Protein AF-A0AA41Q5T0-F1 (afdb_monomer)

Solvent-accessible surface area (backbone atoms only — not comparable to full-atom values): 6498 Å² total; per-residue (Å²): 135,87,76,82,82,72,78,66,73,40,66,79,94,47,51,83,25,57,32,67,41,56,45,100,86,66,47,69,33,36,33,32,41,95,87,40,40,21,44,38,52,92,98,51,80,69,39,81,43,54,72,64,56,51,30,73,76,35,62,93,45,36,67,62,53,55,50,51,53,56,44,49,33,68,77,35,77,86,43,72,63,34,57,54,48,51,49,52,52,52,52,46,53,56,49,55,52,51,53,51,52,55,52,52,54,58,65,71,77,109

Radius of gyration: 15.66 Å; Cα contacts (8 Å, |Δi|>4): 112; chains: 1; bounding box: 52×41×34 Å

Sequence (110 aa):
MYTPFIPRPPEGPLRSFDVVLPDALGHPALGFRDGTWFRIGPGHPPLPVGARTAILGHPDAAGPIVQIMCWWMRQHPGHGHAVDLATELALLVGEMTRDLGARRLALQAH

Secondary structure (DSSP, 8-state):
-PPPP-PPPP-GGGTTSSEEEE-TTS-EEEEEETTEEEEEETTEEEEEE-HHHHHHH-GGGHHHHHHHHHHHHHH-TT-HHHHHHHHHHHHHHHHHHHHHHHHHHHHH--

Structure (mmCIF, N/CA/C/O backbone):
data_AF-A0AA41Q5T0-F1
#
_entry.id   AF-A0AA41Q5T0-F1
#
loop_
_atom_site.group_PDB
_atom_site.id
_atom_site.type_symbol
_atom_site.label_atom_id
_atom_site.label_alt_id
_atom_site.label_comp_id
_atom_site.label_asym_id
_atom_site.label_entity_id
_atom_site.label_seq_id
_atom_site.pdbx_PDB_ins_code
_atom_site.Cartn_x
_atom_site.Cartn_y
_atom_site.Cartn_z
_atom_site.occupancy
_atom_site.B_iso_or_equiv
_atom_site.auth_seq_id
_atom_site.auth_comp_id
_atom_site.auth_asym_id
_atom_site.auth_atom_id
_atom_site.pdbx_PDB_model_num
ATOM 1 N N . MET A 1 1 ? -3.474 23.509 -6.761 1.00 48.97 1 MET A N 1
ATOM 2 C CA . MET A 1 1 ? -4.817 23.132 -6.272 1.00 48.97 1 MET A CA 1
ATOM 3 C C . MET A 1 1 ? -4.852 21.611 -6.204 1.00 48.97 1 MET A C 1
ATOM 5 O O . MET A 1 1 ? -4.647 20.985 -7.231 1.00 48.97 1 MET A O 1
ATOM 9 N N . TYR A 1 2 ? -4.947 21.019 -5.011 1.00 54.44 2 TYR A N 1
ATOM 10 C CA . TYR A 1 2 ? -5.034 19.561 -4.851 1.00 54.44 2 TYR A CA 1
ATOM 11 C C . TYR A 1 2 ? -6.486 19.135 -5.078 1.00 54.44 2 TYR A C 1
ATOM 13 O O . TYR A 1 2 ? -7.369 19.588 -4.350 1.00 54.44 2 TYR A O 1
ATOM 21 N N . THR A 1 3 ? -6.733 18.288 -6.075 1.00 57.47 3 THR A N 1
ATOM 22 C CA . THR A 1 3 ? -8.042 17.650 -6.246 1.00 57.47 3 THR A CA 1
ATOM 23 C C . THR A 1 3 ? -8.081 16.419 -5.346 1.00 57.47 3 THR A C 1
ATOM 25 O O . THR A 1 3 ? -7.217 15.550 -5.487 1.00 57.47 3 THR A O 1
ATOM 28 N N . PRO A 1 4 ? -9.029 16.322 -4.398 1.00 67.75 4 PRO A N 1
ATOM 29 C CA . PRO A 1 4 ? -9.144 15.138 -3.565 1.00 67.75 4 PRO A CA 1
ATOM 30 C C . PRO A 1 4 ? -9.424 13.913 -4.435 1.00 67.75 4 PRO A C 1
ATOM 32 O O . PRO A 1 4 ? -10.375 13.897 -5.211 1.00 67.75 4 PRO A O 1
ATOM 35 N N . PHE A 1 5 ? -8.586 12.887 -4.291 1.00 78.31 5 PHE A N 1
ATOM 36 C CA . PHE A 1 5 ? -8.879 11.563 -4.819 1.00 78.31 5 PHE A CA 1
ATOM 37 C C . PHE A 1 5 ? -10.150 11.036 -4.142 1.00 78.31 5 PHE A C 1
ATOM 39 O O . PHE A 1 5 ? -10.215 10.960 -2.913 1.00 78.31 5 PHE A O 1
ATOM 46 N N . ILE A 1 6 ? -11.158 10.710 -4.948 1.00 80.75 6 ILE A N 1
ATOM 47 C CA . ILE A 1 6 ? -12.397 10.064 -4.518 1.00 80.75 6 ILE A CA 1
ATOM 48 C C . ILE A 1 6 ? -12.544 8.826 -5.404 1.00 80.75 6 ILE A C 1
ATOM 50 O O . ILE A 1 6 ? -12.769 8.979 -6.608 1.00 80.75 6 ILE A O 1
ATOM 54 N N . PRO A 1 7 ? -12.367 7.613 -4.861 1.00 81.94 7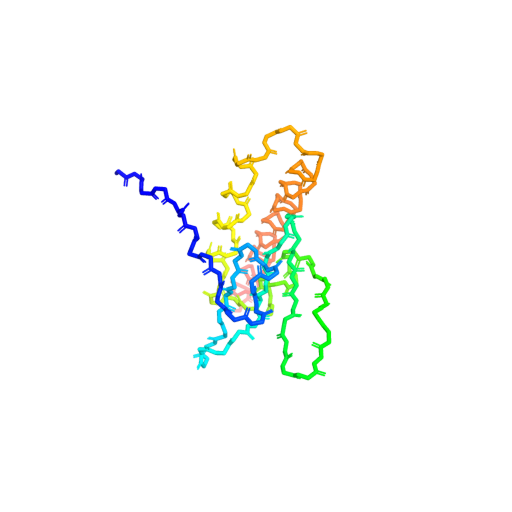 PRO A N 1
ATOM 55 C CA . PRO A 1 7 ? -12.508 6.410 -5.658 1.00 81.94 7 PRO A CA 1
ATOM 56 C C . PRO A 1 7 ? -13.960 6.238 -6.106 1.00 81.94 7 PRO A C 1
ATOM 58 O O . PRO A 1 7 ? -14.901 6.488 -5.350 1.00 81.94 7 PRO A O 1
ATOM 61 N N . ARG A 1 8 ? -14.144 5.793 -7.350 1.00 82.62 8 ARG A N 1
ATOM 62 C CA . ARG A 1 8 ? -15.457 5.368 -7.834 1.00 82.62 8 ARG A CA 1
ATOM 63 C C . ARG A 1 8 ? -15.763 3.982 -7.252 1.00 82.62 8 ARG A C 1
ATOM 65 O O . ARG A 1 8 ? -14.910 3.102 -7.376 1.00 82.62 8 ARG A O 1
ATOM 72 N N . PRO A 1 9 ? -16.959 3.761 -6.680 1.00 82.88 9 PRO A N 1
ATOM 73 C CA . PRO A 1 9 ? -17.325 2.452 -6.165 1.00 82.88 9 PRO A CA 1
ATOM 74 C C . PRO A 1 9 ? -17.377 1.416 -7.303 1.00 82.88 9 PRO A C 1
ATOM 76 O O . PRO A 1 9 ? -17.895 1.725 -8.385 1.00 82.88 9 PRO A O 1
ATOM 79 N N . PRO A 1 10 ? -16.858 0.198 -7.085 1.00 85.81 10 PRO A N 1
ATOM 80 C CA . PRO A 1 10 ? -16.891 -0.869 -8.076 1.00 85.81 10 PRO A CA 1
ATOM 81 C C . PRO A 1 10 ? -18.312 -1.403 -8.303 1.00 85.81 10 PRO A C 1
ATOM 83 O O . PRO A 1 10 ? -19.175 -1.368 -7.425 1.00 85.81 10 PRO A O 1
ATOM 86 N N . GLU A 1 11 ? -18.558 -1.925 -9.504 1.00 84.44 11 GLU A N 1
ATOM 87 C CA . GLU A 1 11 ? -19.862 -2.446 -9.925 1.00 84.44 11 GLU A CA 1
ATOM 88 C C . GLU A 1 11 ? -19.886 -3.989 -9.951 1.00 84.44 11 GLU A C 1
ATOM 90 O O . GLU A 1 11 ? -18.859 -4.666 -9.868 1.00 84.44 11 GLU A O 1
ATOM 95 N N . GLY A 1 12 ? -21.090 -4.563 -10.044 1.00 84.62 12 GLY A N 1
ATOM 96 C CA . GLY A 1 12 ? -21.290 -6.012 -10.138 1.00 84.62 12 GLY A CA 1
ATOM 97 C C . GLY A 1 12 ? -20.723 -6.812 -8.946 1.00 84.62 12 GLY A C 1
ATOM 98 O O . GLY A 1 12 ? -20.902 -6.398 -7.799 1.00 84.62 12 GLY A O 1
ATOM 99 N N . PRO A 1 13 ? -20.061 -7.963 -9.178 1.00 81.31 13 PRO A N 1
ATOM 100 C CA . PRO A 1 13 ? -19.583 -8.852 -8.111 1.00 81.31 13 PRO A CA 1
ATOM 101 C C . PRO A 1 13 ? -18.445 -8.248 -7.269 1.00 81.31 13 PRO A C 1
ATOM 103 O O . PRO A 1 13 ? -18.120 -8.765 -6.202 1.00 81.31 13 PRO A O 1
ATOM 106 N N . LEU A 1 14 ? -17.854 -7.137 -7.718 1.00 86.31 14 LEU A N 1
ATOM 107 C CA . LEU A 1 14 ? -16.752 -6.457 -7.041 1.00 86.31 14 LEU A CA 1
ATOM 108 C C . LEU A 1 14 ? -17.213 -5.378 -6.055 1.00 86.31 14 LEU A C 1
ATOM 110 O O . LEU A 1 14 ? -16.376 -4.802 -5.371 1.00 86.31 14 LEU A O 1
ATOM 114 N N . ARG A 1 15 ? -18.529 -5.154 -5.914 1.00 89.12 15 ARG A N 1
ATOM 115 C CA . ARG A 1 15 ? -19.139 -4.216 -4.944 1.00 89.12 15 ARG A CA 1
ATOM 116 C C . ARG A 1 15 ? -18.753 -4.466 -3.486 1.00 89.12 15 ARG A C 1
ATOM 118 O O . ARG A 1 15 ? -19.021 -3.629 -2.637 1.00 89.12 15 ARG A O 1
ATOM 125 N N . SER A 1 16 ? -18.178 -5.629 -3.190 1.00 90.06 16 SER A N 1
ATOM 126 C CA . SER A 1 16 ? -17.649 -5.916 -1.863 1.00 90.06 16 SER A CA 1
ATOM 127 C C . SER A 1 16 ? -16.368 -5.141 -1.548 1.00 90.06 16 SER A C 1
ATOM 129 O O . SER A 1 16 ? -15.994 -5.137 -0.385 1.00 90.06 16 SER A O 1
ATOM 131 N N . PHE A 1 17 ? -15.716 -4.508 -2.531 1.00 94.44 17 PHE A N 1
ATOM 132 C CA . PHE A 1 17 ? -14.532 -3.664 -2.358 1.00 94.44 17 PHE A CA 1
ATOM 133 C C . PHE A 1 17 ? -14.882 -2.173 -2.371 1.00 94.44 17 PHE A C 1
ATOM 135 O O . PHE A 1 17 ? -15.811 -1.753 -3.057 1.00 94.44 17 PHE A O 1
ATOM 142 N N . ASP A 1 18 ? -14.081 -1.371 -1.672 1.00 93.06 18 ASP A N 1
ATOM 143 C CA . ASP A 1 18 ? -14.154 0.092 -1.714 1.00 93.06 18 ASP A CA 1
ATOM 144 C C . ASP A 1 18 ? -13.592 0.619 -3.042 1.00 93.06 18 ASP A C 1
ATOM 146 O O . ASP A 1 18 ? -14.127 1.555 -3.638 1.00 93.06 18 ASP A O 1
ATOM 150 N N . VAL A 1 19 ? -12.504 -0.002 -3.517 1.00 95.00 19 VAL A N 1
ATOM 151 C CA . VAL A 1 19 ? -11.812 0.364 -4.761 1.00 95.00 19 VAL A CA 1
ATOM 152 C C . VAL A 1 19 ? -11.347 -0.885 -5.497 1.00 95.00 19 VAL A C 1
ATOM 154 O O . VAL A 1 19 ? -10.944 -1.865 -4.874 1.00 95.00 19 VAL A O 1
ATOM 157 N N . VAL A 1 20 ? -11.348 -0.833 -6.828 1.00 94.94 20 VAL A N 1
ATOM 158 C CA . VAL A 1 20 ? -10.720 -1.843 -7.684 1.00 94.94 20 VAL A CA 1
ATOM 159 C C . VAL A 1 20 ? -9.771 -1.153 -8.650 1.00 94.94 20 VAL A C 1
ATOM 161 O O . VAL A 1 20 ? -10.160 -0.200 -9.325 1.00 94.94 20 VAL A O 1
ATOM 164 N N . LEU A 1 21 ? -8.537 -1.645 -8.723 1.00 93.75 21 LEU A N 1
ATOM 165 C CA . LEU A 1 21 ? -7.556 -1.234 -9.718 1.00 93.75 21 LEU A CA 1
ATOM 166 C C . LEU A 1 21 ? -7.414 -2.324 -10.789 1.00 93.75 21 LEU A C 1
ATOM 168 O O . LEU A 1 21 ? -7.300 -3.511 -10.446 1.00 93.75 21 LEU A O 1
ATOM 172 N N . PRO A 1 22 ? -7.429 -1.940 -12.075 1.00 91.69 22 PRO A N 1
ATOM 173 C CA . PRO A 1 22 ? -7.177 -2.872 -13.157 1.00 91.69 22 PRO A CA 1
ATOM 174 C C . PRO A 1 22 ? -5.678 -3.174 -13.316 1.00 91.69 22 PRO A C 1
ATOM 176 O O . PRO A 1 22 ? -4.824 -2.400 -12.881 1.00 91.69 22 PRO A O 1
ATOM 179 N N . ASP A 1 23 ? -5.361 -4.287 -13.973 1.00 89.00 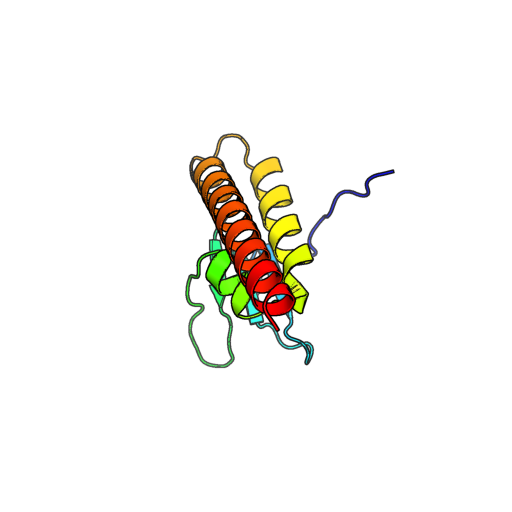23 ASP A N 1
ATOM 180 C CA . ASP A 1 23 ? -4.049 -4.538 -14.563 1.00 89.00 23 ASP A CA 1
ATOM 181 C C . ASP A 1 23 ? -3.835 -3.702 -15.841 1.00 89.00 23 ASP A C 1
ATOM 183 O O . ASP A 1 23 ? -4.695 -2.930 -16.273 1.00 89.00 23 ASP A O 1
ATOM 187 N N . ALA A 1 24 ? -2.674 -3.879 -16.476 1.00 84.69 24 ALA A N 1
ATOM 188 C CA . ALA A 1 24 ? -2.329 -3.212 -17.731 1.00 84.69 24 ALA A CA 1
ATOM 189 C C . ALA A 1 24 ? -3.271 -3.557 -18.906 1.00 84.69 24 ALA A C 1
ATOM 191 O O . ALA A 1 24 ? -3.288 -2.837 -19.902 1.00 84.69 24 ALA A O 1
ATOM 192 N N . LEU A 1 25 ? -4.050 -4.640 -18.806 1.00 86.88 25 LEU A N 1
ATOM 193 C CA . LEU A 1 25 ? -5.028 -5.069 -19.809 1.00 86.88 25 LEU A CA 1
ATOM 194 C C . LEU A 1 25 ? -6.448 -4.565 -19.497 1.00 86.88 25 LEU A C 1
ATOM 196 O O . LEU A 1 25 ? -7.368 -4.815 -20.274 1.00 86.88 25 LEU A O 1
ATOM 200 N N . GLY A 1 26 ? -6.641 -3.849 -18.386 1.00 87.38 26 GLY A N 1
ATOM 201 C CA . GLY A 1 26 ? -7.947 -3.353 -17.958 1.00 87.38 26 GLY A CA 1
ATOM 202 C C . GLY A 1 26 ? -8.749 -4.344 -17.109 1.00 87.38 26 GLY A C 1
ATOM 203 O O . GLY A 1 26 ? -9.880 -4.030 -16.729 1.00 87.38 26 GLY A O 1
ATOM 204 N N . HIS A 1 27 ? -8.206 -5.520 -16.784 1.00 89.75 27 HIS A N 1
ATOM 205 C CA . HIS A 1 27 ? -8.903 -6.508 -15.963 1.00 89.75 27 HIS A CA 1
ATOM 206 C C . HIS A 1 27 ? -8.727 -6.211 -14.470 1.00 89.75 27 HIS A C 1
ATOM 208 O O . HIS A 1 27 ? -7.631 -5.855 -14.050 1.00 89.75 27 HIS A O 1
ATOM 214 N N . PRO A 1 28 ? -9.759 -6.399 -13.629 1.00 91.38 28 PRO A N 1
ATOM 215 C CA . PRO A 1 28 ? -9.635 -6.264 -12.178 1.00 91.38 28 PRO A CA 1
ATOM 216 C C . PRO A 1 28 ? -8.492 -7.115 -11.609 1.00 91.38 28 PRO A C 1
ATOM 218 O O . PRO A 1 28 ? -8.514 -8.337 -11.753 1.00 91.38 28 PRO A O 1
ATOM 221 N N . ALA A 1 29 ? -7.533 -6.481 -10.932 1.00 93.81 29 ALA A N 1
ATOM 222 C CA . ALA A 1 29 ? -6.336 -7.159 -10.424 1.00 93.81 29 ALA A CA 1
ATOM 223 C C . ALA A 1 29 ? -6.094 -6.923 -8.930 1.00 93.81 29 ALA A C 1
ATOM 225 O O . ALA A 1 29 ? -5.683 -7.836 -8.208 1.00 93.81 29 ALA A O 1
ATOM 226 N N . LEU A 1 30 ? -6.404 -5.720 -8.443 1.00 96.12 30 LEU A N 1
ATOM 227 C CA . LEU A 1 30 ? -6.325 -5.380 -7.027 1.00 96.12 30 LEU A CA 1
ATOM 228 C C . LEU A 1 30 ? -7.662 -4.840 -6.535 1.00 96.12 30 LEU A C 1
ATOM 230 O O . LEU A 1 30 ? -8.253 -3.962 -7.156 1.00 96.12 30 LEU A O 1
ATOM 234 N N . GLY A 1 31 ? -8.114 -5.344 -5.395 1.00 95.81 31 GLY A N 1
ATOM 235 C CA . GLY A 1 31 ? -9.205 -4.774 -4.617 1.00 95.81 31 GLY A CA 1
ATOM 236 C C . GLY A 1 31 ? -8.673 -4.129 -3.356 1.00 95.81 31 GLY A C 1
ATOM 237 O O . GLY A 1 31 ? -7.717 -4.621 -2.763 1.00 95.81 31 GLY A O 1
ATOM 238 N N . PHE A 1 32 ? -9.317 -3.062 -2.918 1.00 96.06 32 PHE A N 1
ATOM 239 C CA . PHE A 1 32 ? -9.073 -2.460 -1.621 1.00 96.06 32 PHE A CA 1
ATOM 240 C C . PHE A 1 32 ? -10.360 -2.468 -0.819 1.00 96.06 32 PHE A C 1
ATOM 242 O O . PHE A 1 32 ? -11.406 -2.063 -1.329 1.00 96.06 32 PHE A O 1
ATOM 249 N N . ARG A 1 33 ? -10.288 -2.959 0.414 1.00 94.38 33 ARG A N 1
ATOM 250 C CA . ARG A 1 33 ? -11.415 -2.970 1.342 1.00 94.38 33 ARG A CA 1
ATOM 251 C C . ARG A 1 33 ? -10.908 -2.851 2.756 1.00 94.38 33 ARG A C 1
ATOM 253 O O . ARG A 1 33 ? -10.039 -3.636 3.133 1.00 94.38 33 ARG A O 1
ATOM 260 N N . ASP A 1 34 ? -11.505 -1.943 3.519 1.00 91.94 34 ASP A N 1
ATOM 261 C CA . ASP A 1 34 ? -11.284 -1.851 4.967 1.00 91.94 34 ASP A CA 1
ATOM 262 C C . ASP A 1 34 ? -9.785 -1.814 5.316 1.00 91.94 34 ASP A C 1
ATOM 264 O O . ASP A 1 34 ? -9.249 -2.622 6.072 1.00 91.94 34 ASP A O 1
ATOM 268 N N . GLY A 1 35 ? -9.058 -0.942 4.611 1.00 92.81 35 GLY A N 1
ATOM 269 C CA . GLY A 1 35 ? -7.631 -0.751 4.837 1.00 92.81 35 GLY A CA 1
ATOM 270 C C . GLY A 1 35 ? -6.723 -1.879 4.334 1.00 92.81 35 GLY A C 1
ATOM 271 O O . GLY A 1 35 ? -5.516 -1.818 4.551 1.00 92.81 35 GLY A O 1
ATOM 272 N N . THR A 1 36 ? -7.259 -2.903 3.669 1.00 94.75 36 THR A N 1
ATOM 273 C CA . THR A 1 36 ? -6.499 -4.077 3.219 1.00 94.75 36 THR A CA 1
ATOM 274 C C . THR A 1 36 ? -6.550 -4.224 1.701 1.00 94.75 36 THR A C 1
ATOM 276 O O . THR A 1 36 ? -7.610 -4.110 1.078 1.00 94.75 36 THR A O 1
ATOM 279 N N . TRP A 1 37 ? -5.397 -4.513 1.095 1.00 96.44 37 TRP A N 1
ATOM 280 C CA . TRP A 1 37 ? -5.306 -4.868 -0.318 1.00 96.44 37 TRP A CA 1
ATOM 281 C C . TRP A 1 37 ? -5.597 -6.349 -0.528 1.00 96.44 37 TRP A C 1
ATOM 283 O O . TRP A 1 37 ? -5.192 -7.201 0.257 1.00 96.44 37 TRP A O 1
ATOM 293 N N . PHE A 1 38 ? -6.256 -6.663 -1.635 1.00 96.62 38 PHE A N 1
ATOM 294 C CA . PHE A 1 38 ? -6.550 -8.018 -2.065 1.00 96.62 38 PHE A CA 1
ATOM 295 C C . PHE A 1 38 ? -6.119 -8.199 -3.510 1.00 96.62 38 PHE A C 1
ATOM 297 O O . PHE A 1 38 ? -6.461 -7.389 -4.369 1.00 96.62 38 PHE A O 1
ATOM 304 N N . ARG A 1 39 ? -5.428 -9.297 -3.804 1.00 95.44 39 ARG A N 1
ATOM 305 C CA . ARG A 1 39 ? -5.261 -9.754 -5.180 1.00 95.44 39 ARG A CA 1
ATOM 306 C C . ARG A 1 39 ? -6.567 -10.381 -5.644 1.00 95.44 39 ARG A C 1
ATOM 308 O O . ARG A 1 39 ? -7.089 -11.275 -4.974 1.00 95.44 39 ARG A O 1
ATOM 315 N N . ILE A 1 40 ? -7.070 -9.923 -6.780 1.00 94.06 40 ILE A N 1
ATOM 316 C CA . ILE A 1 40 ? -8.288 -10.427 -7.412 1.00 94.06 40 ILE A CA 1
ATOM 317 C C . ILE A 1 40 ? -7.886 -11.129 -8.706 1.00 94.06 40 ILE A C 1
ATOM 319 O O . ILE A 1 40 ? -7.000 -10.673 -9.422 1.00 94.06 40 ILE A O 1
ATOM 323 N N . GLY A 1 41 ? -8.526 -12.257 -8.993 1.00 87.00 41 GLY A N 1
ATOM 324 C CA . GLY A 1 41 ? -8.344 -12.974 -10.245 1.00 87.00 41 GLY A CA 1
ATOM 325 C C . GLY A 1 41 ? -9.586 -13.789 -10.597 1.00 87.00 41 GLY A C 1
ATOM 326 O O . GLY A 1 41 ? -10.387 -14.114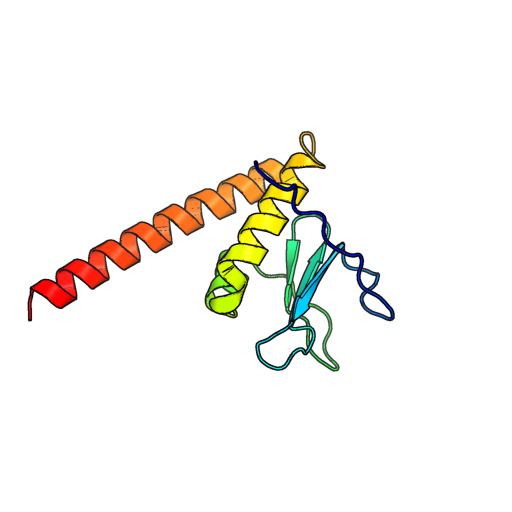 -9.715 1.00 87.00 41 GLY A O 1
ATOM 327 N N . PRO A 1 42 ? -9.773 -14.128 -11.880 1.00 81.31 42 PRO A N 1
ATOM 328 C CA . PRO A 1 42 ? -10.916 -14.914 -12.320 1.00 81.31 42 PRO A CA 1
ATOM 329 C C . PRO A 1 42 ? -10.909 -16.297 -11.658 1.00 81.31 42 PRO A C 1
ATOM 331 O O . PRO A 1 42 ? -9.884 -16.977 -11.633 1.00 81.31 42 PRO A O 1
ATOM 334 N N . GLY A 1 43 ? -12.055 -16.711 -11.110 1.00 80.19 43 GLY A N 1
ATOM 335 C CA . GLY A 1 43 ? -12.259 -18.052 -10.546 1.00 80.19 43 GLY A CA 1
ATOM 336 C C . GLY A 1 43 ? -11.574 -18.331 -9.204 1.00 80.19 43 GLY A C 1
ATOM 337 O O . GLY A 1 43 ? -11.672 -19.452 -8.713 1.00 80.19 43 GLY A O 1
ATOM 338 N N . HIS A 1 44 ? -10.914 -17.342 -8.597 1.00 81.81 44 HIS A N 1
ATOM 339 C CA . HIS A 1 44 ? -10.207 -17.505 -7.327 1.00 81.81 44 HIS A CA 1
ATOM 340 C C . HIS A 1 44 ? -10.779 -16.568 -6.257 1.00 81.81 44 HIS A C 1
ATOM 342 O O . HIS A 1 44 ? -11.169 -15.440 -6.572 1.00 81.81 44 HIS A O 1
ATOM 348 N N . PRO A 1 45 ? -10.824 -16.998 -4.983 1.00 89.12 45 PRO A N 1
ATOM 349 C CA . PRO A 1 45 ? -11.180 -16.100 -3.896 1.00 89.12 45 PRO A CA 1
ATOM 350 C C . PRO A 1 45 ? -10.136 -14.973 -3.773 1.00 89.12 45 PRO A C 1
ATOM 352 O O . PRO A 1 45 ? -8.942 -15.228 -3.965 1.00 89.12 45 PRO A O 1
ATOM 355 N N . PRO A 1 46 ? -10.550 -13.738 -3.432 1.00 94.00 46 PRO A N 1
ATOM 356 C CA . PRO A 1 46 ? -9.612 -12.647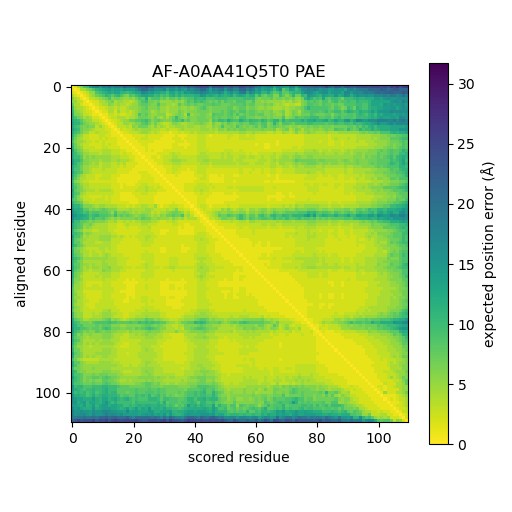 -3.197 1.00 94.00 46 PRO A CA 1
ATOM 357 C C . PRO A 1 46 ? -8.623 -12.984 -2.080 1.00 94.00 46 PRO A C 1
ATOM 359 O O . PRO A 1 46 ? -9.030 -13.428 -1.005 1.00 94.00 46 PRO A O 1
ATOM 362 N N . LEU A 1 47 ? -7.333 -12.742 -2.316 1.00 95.25 47 LEU A N 1
ATOM 363 C CA . LEU A 1 47 ? -6.280 -13.043 -1.344 1.00 95.25 47 LEU A CA 1
ATOM 364 C C . LEU A 1 47 ? -5.719 -11.750 -0.744 1.00 95.25 47 LEU A C 1
ATOM 366 O O . LEU A 1 47 ? -5.255 -10.915 -1.523 1.00 95.25 47 LEU A O 1
ATOM 370 N N . PRO A 1 48 ? -5.701 -11.579 0.591 1.00 95.94 48 PRO A N 1
ATOM 371 C CA . PRO A 1 48 ? -5.119 -10.395 1.205 1.00 95.94 48 PRO A CA 1
ATOM 372 C C . PRO A 1 48 ? -3.619 -10.307 0.910 1.00 95.94 48 PRO A C 1
ATOM 374 O O . PRO A 1 48 ? -2.900 -11.311 0.920 1.00 95.94 48 PRO A O 1
ATOM 377 N N . VAL A 1 49 ? -3.148 -9.096 0.638 1.00 95.19 49 VAL A N 1
ATOM 378 C CA . VAL A 1 49 ? -1.746 -8.782 0.367 1.00 95.19 49 VAL A CA 1
ATOM 379 C C . VAL A 1 49 ? -1.365 -7.479 1.065 1.00 95.19 49 VAL A C 1
ATOM 381 O O . VAL A 1 49 ? -2.191 -6.584 1.212 1.00 95.19 49 VAL A O 1
ATOM 384 N N . GLY A 1 50 ? -0.102 -7.358 1.472 1.00 92.25 50 GLY A N 1
ATOM 385 C CA . GLY A 1 50 ? 0.438 -6.077 1.933 1.00 92.25 50 GLY A CA 1
ATOM 386 C C . GLY A 1 50 ? 0.646 -5.097 0.774 1.00 92.25 50 GLY A C 1
ATOM 387 O O . GLY A 1 50 ? 0.850 -5.515 -0.375 1.00 92.25 50 GLY A O 1
ATOM 388 N N . ALA A 1 51 ? 0.676 -3.801 1.075 1.00 92.19 51 ALA A N 1
ATOM 389 C CA . ALA A 1 51 ? 0.956 -2.707 0.147 1.00 92.19 51 ALA A CA 1
ATOM 390 C C . ALA A 1 51 ? 2.253 -2.927 -0.644 1.00 92.19 51 ALA A C 1
ATOM 392 O O . ALA A 1 51 ? 2.290 -2.689 -1.851 1.00 92.19 51 ALA A O 1
ATOM 393 N N . ARG A 1 52 ? 3.297 -3.473 -0.003 1.00 91.62 52 ARG A N 1
ATOM 394 C CA . ARG A 1 52 ? 4.551 -3.844 -0.684 1.00 91.62 52 ARG A CA 1
ATOM 395 C C . ARG A 1 52 ? 4.311 -4.846 -1.808 1.00 91.62 52 ARG A C 1
ATOM 397 O O . ARG A 1 52 ? 4.804 -4.673 -2.916 1.00 91.62 52 ARG A O 1
ATOM 404 N N . THR A 1 53 ? 3.558 -5.902 -1.514 1.00 93.31 53 THR A N 1
ATOM 405 C CA . THR A 1 53 ? 3.263 -6.962 -2.487 1.00 93.31 53 THR A CA 1
ATOM 406 C C . THR A 1 53 ? 2.371 -6.431 -3.604 1.00 93.31 53 THR A C 1
ATOM 408 O O . THR A 1 53 ? 2.606 -6.755 -4.764 1.00 93.31 53 THR A O 1
ATOM 411 N N . ALA A 1 54 ? 1.398 -5.575 -3.274 1.00 94.44 54 ALA A N 1
ATOM 412 C CA . ALA A 1 54 ? 0.560 -4.907 -4.265 1.00 94.44 54 ALA A CA 1
ATOM 413 C C . ALA A 1 54 ? 1.393 -4.026 -5.215 1.00 94.44 54 ALA A C 1
ATOM 415 O O . ALA A 1 54 ? 1.269 -4.158 -6.429 1.00 94.44 54 ALA A O 1
ATOM 416 N N . ILE A 1 55 ? 2.292 -3.191 -4.679 1.00 93.19 55 ILE A N 1
ATOM 417 C CA . ILE A 1 55 ? 3.142 -2.282 -5.466 1.00 93.19 55 ILE A CA 1
ATOM 418 C C . ILE A 1 55 ? 4.158 -3.044 -6.316 1.00 93.19 55 ILE A C 1
ATOM 420 O O . ILE A 1 55 ? 4.330 -2.727 -7.487 1.00 93.19 55 ILE A O 1
ATOM 424 N N . LEU A 1 56 ? 4.814 -4.068 -5.766 1.00 90.38 56 LEU A N 1
ATOM 425 C CA . LEU A 1 56 ? 5.774 -4.860 -6.539 1.00 90.38 56 LEU A CA 1
ATOM 426 C C . LEU A 1 56 ? 5.101 -5.712 -7.619 1.00 90.38 56 LEU A C 1
ATOM 428 O O . LEU A 1 56 ? 5.694 -5.919 -8.674 1.00 90.38 56 LEU A O 1
ATOM 432 N N . GLY A 1 57 ? 3.882 -6.197 -7.369 1.00 90.94 57 GLY A N 1
ATOM 433 C CA . GLY A 1 57 ? 3.092 -6.916 -8.369 1.00 90.94 57 GLY A CA 1
ATOM 434 C C . GLY A 1 57 ? 2.522 -6.006 -9.459 1.00 90.94 57 GLY A C 1
ATOM 435 O O . GLY A 1 57 ? 2.307 -6.463 -10.578 1.00 90.94 57 GLY A O 1
ATOM 436 N N . HIS A 1 58 ? 2.299 -4.727 -9.144 1.00 92.12 58 HIS A N 1
ATOM 437 C CA . HIS A 1 58 ? 1.682 -3.743 -10.035 1.00 92.12 58 HIS A CA 1
ATOM 438 C C . HIS A 1 58 ? 2.403 -2.383 -9.938 1.00 92.12 58 HIS A C 1
ATOM 440 O O . HIS A 1 58 ? 1.832 -1.417 -9.422 1.00 92.12 58 HIS A O 1
ATOM 446 N N . PRO A 1 59 ? 3.653 -2.272 -10.431 1.00 90.50 59 PRO A N 1
ATOM 447 C CA . PRO A 1 59 ? 4.458 -1.054 -10.287 1.00 90.50 59 PRO A CA 1
ATOM 448 C C . PRO A 1 59 ? 3.819 0.163 -10.968 1.00 90.50 59 PRO A C 1
ATOM 450 O O . PRO A 1 59 ? 3.871 1.267 -10.426 1.00 90.50 59 PRO A O 1
ATOM 453 N N . ASP A 1 60 ? 3.128 -0.042 -12.091 1.00 89.50 60 ASP A N 1
ATOM 454 C CA . ASP A 1 60 ? 2.401 1.016 -12.806 1.00 89.50 60 ASP A CA 1
ATOM 455 C C . ASP A 1 60 ? 1.228 1.586 -11.985 1.00 89.50 60 ASP A C 1
ATOM 457 O O . ASP A 1 60 ? 0.799 2.721 -12.192 1.00 89.50 60 ASP A O 1
ATOM 461 N N . ALA A 1 61 ? 0.735 0.824 -11.003 1.00 91.81 61 ALA A N 1
ATOM 462 C CA . ALA A 1 61 ? -0.331 1.224 -10.092 1.00 91.81 61 ALA A CA 1
ATOM 463 C C . ALA A 1 61 ? 0.190 1.781 -8.754 1.00 91.81 61 ALA A C 1
ATOM 465 O O . ALA A 1 61 ? -0.616 2.082 -7.871 1.00 91.81 61 ALA A O 1
ATOM 466 N N . ALA A 1 62 ? 1.506 1.966 -8.580 1.00 91.94 62 ALA A N 1
ATOM 467 C CA . ALA A 1 62 ? 2.080 2.387 -7.301 1.00 91.94 62 ALA A CA 1
ATOM 468 C C . ALA A 1 62 ? 1.521 3.729 -6.798 1.00 91.94 62 ALA A C 1
ATOM 470 O O . ALA A 1 62 ? 1.143 3.848 -5.633 1.00 91.94 62 ALA A O 1
ATOM 471 N N . GLY A 1 63 ? 1.403 4.725 -7.683 1.00 91.94 63 GLY A N 1
ATOM 472 C CA . GLY A 1 63 ? 0.792 6.017 -7.356 1.00 91.94 63 GLY A CA 1
ATOM 473 C C . GLY A 1 63 ? -0.656 5.876 -6.861 1.00 91.94 63 GLY A C 1
ATOM 474 O O . GLY A 1 63 ? -0.945 6.292 -5.736 1.00 91.94 63 GLY A O 1
ATOM 475 N N . PRO A 1 64 ? -1.557 5.260 -7.650 1.00 93.62 64 PRO A N 1
ATOM 476 C CA . PRO A 1 64 ? -2.925 4.958 -7.227 1.00 93.62 64 PRO A CA 1
ATOM 477 C C . PRO A 1 64 ? -3.027 4.177 -5.909 1.00 93.62 64 PRO A C 1
ATOM 479 O O . PRO A 1 64 ? -3.831 4.546 -5.055 1.00 93.62 64 PRO A O 1
ATOM 482 N N . ILE A 1 65 ? -2.196 3.149 -5.701 1.00 94.38 65 ILE A N 1
ATOM 483 C CA . ILE A 1 65 ? -2.171 2.361 -4.458 1.00 94.38 65 ILE A CA 1
ATOM 484 C C . ILE A 1 65 ? -1.914 3.272 -3.250 1.00 94.38 65 ILE A C 1
ATOM 486 O O . ILE A 1 65 ? -2.696 3.285 -2.296 1.00 94.38 65 ILE A O 1
ATOM 490 N N . VAL A 1 66 ? -0.868 4.100 -3.312 1.00 94.81 66 VAL A N 1
ATOM 491 C CA . VAL A 1 66 ? -0.528 5.035 -2.228 1.00 94.81 66 VAL A CA 1
ATOM 492 C C . VAL A 1 66 ? -1.634 6.071 -2.014 1.00 94.81 66 VAL A C 1
ATOM 494 O O . VAL A 1 66 ? -1.971 6.390 -0.871 1.00 94.81 66 VAL A O 1
ATOM 497 N N . GLN A 1 67 ? -2.239 6.581 -3.091 1.00 93.81 67 GLN A N 1
ATOM 498 C CA . GLN A 1 67 ? -3.339 7.546 -3.007 1.00 93.81 67 GLN A CA 1
ATOM 499 C C . GLN A 1 67 ? -4.572 6.960 -2.313 1.00 93.81 67 GLN A C 1
ATOM 501 O O . GLN A 1 67 ? -5.163 7.636 -1.469 1.00 93.81 67 GLN A O 1
ATOM 506 N N . ILE A 1 68 ? -4.931 5.712 -2.619 1.00 95.31 68 ILE A N 1
ATOM 507 C CA . ILE A 1 68 ? -6.066 5.011 -2.006 1.00 95.31 68 ILE A CA 1
ATOM 508 C C . ILE A 1 68 ? -5.815 4.775 -0.517 1.00 95.31 68 ILE A C 1
ATOM 510 O O . ILE A 1 68 ? -6.689 5.075 0.294 1.00 95.31 68 ILE A O 1
ATOM 514 N N . MET A 1 69 ? -4.611 4.337 -0.137 1.00 95.00 69 MET A N 1
ATOM 515 C CA . MET A 1 69 ? -4.242 4.184 1.275 1.00 95.00 69 MET A CA 1
ATOM 516 C C . MET A 1 69 ? -4.355 5.520 2.024 1.00 95.00 69 MET A C 1
ATOM 518 O O . MET A 1 69 ? -5.003 5.600 3.066 1.00 95.00 69 MET A O 1
ATOM 522 N N . CYS A 1 70 ? -3.789 6.596 1.464 1.00 94.06 70 CYS A N 1
ATOM 523 C CA . CYS A 1 70 ? -3.863 7.939 2.049 1.00 94.06 70 CYS A CA 1
ATOM 524 C C . CYS A 1 70 ? -5.302 8.454 2.172 1.00 94.06 70 CYS A C 1
ATOM 526 O O . CYS A 1 70 ? -5.660 9.079 3.173 1.00 94.06 70 CYS A O 1
ATOM 528 N N . TRP A 1 71 ? -6.124 8.217 1.149 1.00 94.00 71 TRP A N 1
ATOM 529 C CA . TRP A 1 71 ? -7.541 8.553 1.175 1.00 94.00 71 TRP A CA 1
ATOM 530 C C . TRP A 1 71 ? -8.258 7.792 2.291 1.00 94.00 71 TRP A C 1
ATOM 532 O O . TRP A 1 71 ? -8.950 8.418 3.092 1.00 94.00 71 TRP A O 1
ATOM 542 N N . TRP A 1 72 ? -8.044 6.482 2.401 1.00 94.75 72 TRP A N 1
ATOM 543 C CA . TRP A 1 72 ? -8.730 5.655 3.387 1.00 94.75 72 TRP A CA 1
ATOM 544 C C . TRP A 1 72 ? -8.370 6.045 4.821 1.00 94.75 72 TRP A C 1
ATOM 546 O O . TRP A 1 72 ? -9.272 6.233 5.635 1.00 94.75 72 TRP A O 1
ATOM 556 N N . MET A 1 73 ? -7.084 6.279 5.113 1.00 95.00 73 MET A N 1
ATOM 557 C CA . MET A 1 73 ? -6.643 6.762 6.432 1.00 95.00 73 MET A CA 1
ATOM 558 C C . MET A 1 73 ? -7.298 8.097 6.806 1.00 95.00 73 MET A C 1
ATOM 560 O O . MET A 1 73 ? -7.665 8.310 7.958 1.00 95.00 73 MET A O 1
ATOM 564 N N . ARG A 1 74 ? -7.493 8.993 5.829 1.00 93.00 74 ARG A N 1
ATOM 565 C CA . ARG A 1 74 ? -8.172 10.280 6.046 1.00 93.00 74 ARG A CA 1
ATOM 566 C C . ARG A 1 74 ? -9.656 10.114 6.372 1.00 93.00 74 ARG A C 1
ATOM 568 O O . ARG A 1 74 ? -10.181 10.906 7.146 1.00 93.00 74 ARG A O 1
ATOM 575 N N . GLN A 1 75 ? -10.320 9.125 5.776 1.00 92.50 75 GLN A N 1
ATOM 576 C CA . GLN A 1 75 ? -11.726 8.822 6.063 1.00 92.50 75 GLN A CA 1
ATOM 577 C C . GLN A 1 75 ? -11.907 8.092 7.404 1.00 92.50 75 GLN A C 1
ATOM 579 O O . GLN A 1 75 ? -12.975 8.182 8.002 1.00 92.50 75 GLN A O 1
ATOM 584 N N . HIS A 1 76 ? -10.862 7.424 7.906 1.00 93.69 76 HIS A N 1
ATOM 585 C CA . HIS A 1 76 ? -10.921 6.574 9.099 1.00 93.69 76 HIS A CA 1
ATOM 586 C C . HIS A 1 76 ? -9.875 6.959 10.169 1.00 93.69 76 HIS A C 1
ATOM 588 O O . HIS A 1 76 ? -9.117 6.100 10.622 1.00 93.69 76 HIS A O 1
ATOM 594 N N . PRO A 1 77 ? -9.824 8.225 10.634 1.00 87.38 77 PRO A N 1
ATOM 595 C CA . PRO A 1 77 ? -8.744 8.716 11.499 1.00 87.38 77 PRO A CA 1
ATOM 596 C C . PRO A 1 77 ? -8.700 8.068 12.894 1.00 87.38 77 PRO A C 1
ATOM 598 O O . PRO A 1 77 ? -7.666 8.112 13.551 1.00 87.38 77 PRO A O 1
ATOM 601 N N . GLY A 1 78 ? -9.811 7.487 13.360 1.00 89.00 78 GLY A N 1
ATOM 602 C CA . GLY A 1 78 ? -9.899 6.787 14.648 1.00 89.00 78 GLY A CA 1
ATOM 603 C C . GLY A 1 78 ? -9.786 5.264 14.553 1.00 89.00 78 GLY A C 1
ATOM 604 O O . GLY A 1 78 ? -9.898 4.585 15.570 1.00 89.00 78 GLY A O 1
ATOM 605 N N . HIS A 1 79 ? -9.618 4.709 13.350 1.00 89.81 79 HIS A N 1
ATOM 606 C CA . HIS A 1 79 ? -9.565 3.264 13.156 1.00 89.81 79 HIS A CA 1
ATOM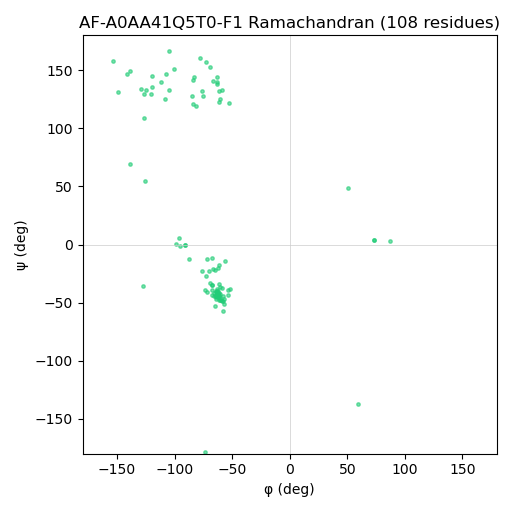 607 C C . HIS A 1 79 ? -8.142 2.757 13.408 1.00 89.81 79 HIS A C 1
ATOM 609 O O . HIS A 1 79 ? -7.203 3.270 12.803 1.00 89.81 79 HIS A O 1
ATOM 615 N N . GLY A 1 80 ? -7.964 1.741 14.263 1.00 86.50 80 GLY A N 1
ATOM 616 C CA . GLY A 1 80 ? -6.628 1.221 14.614 1.00 86.50 80 GLY A CA 1
ATOM 617 C C . GLY A 1 80 ? -5.795 0.841 13.385 1.00 86.50 80 GLY A C 1
ATOM 618 O O . GLY A 1 80 ? -4.632 1.214 13.269 1.00 86.50 80 GLY A O 1
ATOM 619 N N . HIS A 1 81 ? -6.459 0.247 12.391 1.00 87.69 81 HIS A N 1
ATOM 620 C CA . HIS A 1 81 ? -5.847 -0.145 11.120 1.00 87.69 81 HIS A CA 1
ATOM 621 C C . HIS A 1 81 ? -5.295 1.031 10.289 1.00 87.69 81 HIS A C 1
ATOM 623 O O . HIS A 1 81 ? -4.439 0.831 9.434 1.00 87.69 81 HIS A O 1
ATOM 629 N N . ALA A 1 82 ? -5.73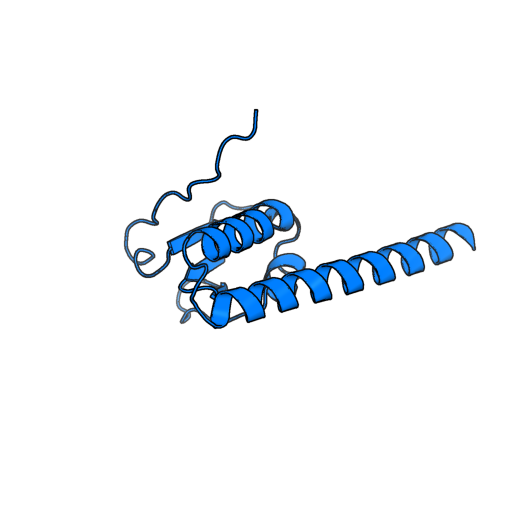5 2.275 10.521 1.00 91.62 82 ALA A N 1
ATOM 630 C CA . ALA A 1 82 ? -5.174 3.439 9.828 1.00 91.62 82 ALA A CA 1
ATOM 631 C C . ALA A 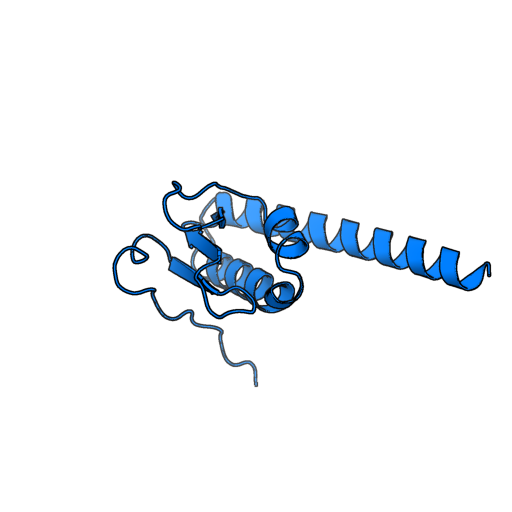1 82 ? -3.723 3.715 10.247 1.00 91.62 82 ALA A C 1
ATOM 633 O O . ALA A 1 82 ? -2.909 4.106 9.411 1.00 91.62 82 ALA A O 1
ATOM 634 N N . VAL A 1 83 ? -3.381 3.474 11.517 1.00 92.00 83 VAL A N 1
ATOM 635 C CA . VAL A 1 83 ? -2.004 3.616 12.015 1.00 92.00 83 VAL A CA 1
ATOM 636 C C . VAL A 1 83 ? -1.120 2.492 11.478 1.00 92.00 83 VAL A C 1
ATOM 638 O O . VAL A 1 83 ? 0.009 2.750 11.053 1.00 92.00 83 VAL A O 1
ATOM 641 N N . ASP A 1 84 ? -1.639 1.266 11.426 1.00 91.19 84 ASP A N 1
ATOM 642 C CA . ASP A 1 84 ? -0.926 0.124 10.844 1.00 91.19 84 ASP A CA 1
ATOM 643 C C . ASP A 1 84 ? -0.641 0.355 9.355 1.00 91.19 84 ASP A C 1
ATOM 645 O O . ASP A 1 84 ? 0.491 0.178 8.901 1.00 91.19 84 ASP A O 1
ATOM 649 N N . LEU A 1 85 ? -1.628 0.859 8.608 1.00 92.19 85 LEU A N 1
ATOM 650 C CA . LEU A 1 85 ? -1.485 1.186 7.190 1.00 92.19 85 LEU A CA 1
ATOM 651 C C . LEU A 1 85 ? -0.467 2.313 6.945 1.00 92.19 85 LEU A C 1
ATOM 653 O O . LEU A 1 85 ? 0.326 2.243 6.003 1.00 92.19 85 LEU A O 1
ATOM 657 N N . ALA A 1 86 ? -0.454 3.340 7.802 1.00 92.88 86 ALA A N 1
ATOM 658 C CA . ALA A 1 86 ? 0.552 4.403 7.755 1.00 92.88 86 ALA A CA 1
ATOM 659 C C . ALA A 1 86 ? 1.961 3.853 8.014 1.00 92.88 86 ALA A C 1
ATOM 661 O O . ALA A 1 86 ? 2.916 4.224 7.328 1.00 92.88 86 ALA A O 1
ATOM 662 N N . THR A 1 87 ? 2.077 2.950 8.988 1.00 92.81 87 THR A N 1
ATOM 663 C CA . THR A 1 87 ? 3.335 2.292 9.351 1.00 92.81 87 THR A CA 1
ATOM 664 C C . THR A 1 87 ? 3.843 1.429 8.200 1.00 92.81 87 THR A C 1
ATOM 666 O O . THR A 1 87 ? 5.007 1.547 7.817 1.00 92.81 87 THR A O 1
ATOM 669 N N . GLU A 1 88 ? 2.973 0.623 7.588 1.00 92.94 88 GLU A N 1
ATOM 670 C CA . GLU A 1 88 ? 3.308 -0.183 6.411 1.00 92.94 88 GLU A CA 1
ATOM 671 C C . GLU A 1 88 ? 3.816 0.693 5.258 1.00 92.94 88 GLU A C 1
ATOM 673 O O . GLU A 1 88 ? 4.861 0.405 4.668 1.00 92.94 88 GLU A O 1
ATOM 678 N N . LEU A 1 89 ? 3.120 1.796 4.966 1.00 94.00 89 LEU A N 1
ATOM 679 C CA . LEU A 1 89 ? 3.522 2.728 3.915 1.00 94.00 89 LEU A CA 1
ATOM 680 C C . LEU A 1 89 ? 4.890 3.367 4.208 1.00 94.00 89 LEU A C 1
ATOM 682 O O . LEU A 1 89 ? 5.729 3.467 3.309 1.00 94.00 89 LEU A O 1
ATOM 686 N N . ALA A 1 90 ? 5.137 3.776 5.454 1.00 94.56 90 ALA A N 1
ATOM 687 C CA . ALA A 1 90 ? 6.407 4.368 5.866 1.00 94.56 90 ALA A CA 1
ATOM 688 C C . ALA A 1 90 ? 7.576 3.373 5.745 1.00 94.56 90 ALA A C 1
ATOM 690 O O . ALA A 1 90 ? 8.630 3.722 5.203 1.00 94.56 90 ALA A O 1
ATOM 691 N N . LEU A 1 91 ? 7.380 2.126 6.192 1.00 94.06 91 LEU A N 1
ATOM 692 C CA . LEU A 1 91 ? 8.373 1.055 6.060 1.00 94.06 91 LEU A CA 1
ATOM 693 C C . LEU A 1 91 ? 8.683 0.764 4.590 1.00 94.06 91 LEU A C 1
ATOM 695 O O . LEU A 1 91 ? 9.854 0.691 4.208 1.00 94.06 91 LEU A O 1
ATOM 699 N N . LEU A 1 92 ? 7.647 0.689 3.754 1.00 92.62 92 LEU A N 1
ATOM 700 C CA . LEU A 1 92 ? 7.780 0.461 2.322 1.00 92.62 92 LEU A CA 1
ATOM 701 C C . LEU A 1 92 ? 8.594 1.568 1.633 1.00 92.62 92 LEU A C 1
ATOM 703 O O . LEU A 1 92 ? 9.514 1.272 0.869 1.00 92.62 92 LEU A O 1
ATOM 707 N N . VAL A 1 93 ? 8.314 2.842 1.921 1.00 92.06 93 VAL A N 1
ATOM 708 C CA . VAL A 1 93 ? 9.102 3.969 1.385 1.00 92.06 93 VAL A CA 1
ATOM 709 C C . VAL A 1 93 ? 10.563 3.885 1.836 1.00 92.06 93 VAL A C 1
ATOM 711 O O . VAL A 1 93 ? 11.472 4.088 1.023 1.00 92.06 93 VAL A O 1
ATOM 714 N N . GLY A 1 94 ? 10.806 3.548 3.105 1.00 92.25 94 GLY A N 1
ATOM 715 C CA . GLY A 1 94 ? 12.156 3.371 3.643 1.00 92.25 94 GLY A CA 1
ATOM 716 C C . GLY A 1 94 ? 12.931 2.226 2.981 1.00 92.25 94 GLY A C 1
ATOM 717 O O . GLY A 1 94 ? 14.1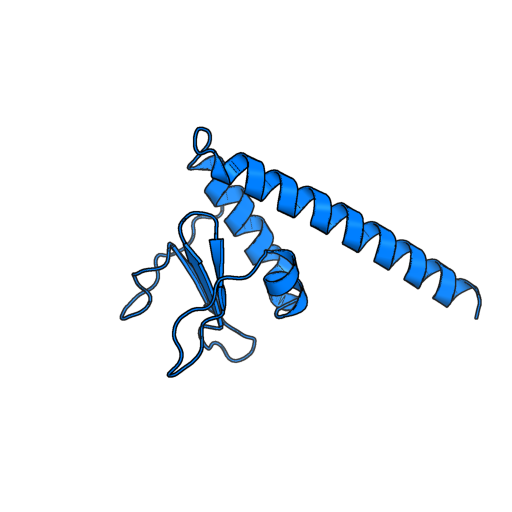30 2.354 2.728 1.00 92.25 94 GLY A O 1
ATOM 718 N N . GLU A 1 95 ? 12.268 1.113 2.668 1.00 90.81 95 GLU A N 1
ATOM 719 C CA . GLU A 1 95 ? 12.844 0.009 1.889 1.00 90.81 95 GLU A CA 1
ATOM 720 C C . GLU A 1 95 ? 13.168 0.427 0.453 1.00 90.81 95 GLU A C 1
ATOM 722 O O . GLU A 1 95 ? 14.316 0.310 0.029 1.00 90.81 95 GLU A O 1
ATOM 727 N N . MET A 1 96 ? 12.196 0.989 -0.272 1.00 87.31 96 MET A N 1
ATOM 728 C CA . MET A 1 96 ? 12.384 1.382 -1.674 1.00 87.31 96 MET A CA 1
ATOM 729 C C . MET A 1 96 ? 13.491 2.431 -1.838 1.00 87.31 96 MET A C 1
ATOM 731 O O . MET A 1 96 ? 14.263 2.380 -2.796 1.00 87.31 96 MET A O 1
ATOM 735 N N . THR A 1 97 ? 13.614 3.355 -0.881 1.00 90.44 97 THR A N 1
ATOM 736 C CA . THR A 1 97 ? 14.680 4.367 -0.880 1.00 90.44 97 THR A CA 1
ATOM 737 C C . THR A 1 97 ? 16.060 3.733 -0.691 1.00 90.44 97 THR A C 1
ATOM 739 O O . THR A 1 97 ? 17.009 4.111 -1.384 1.00 90.44 97 THR A O 1
ATOM 742 N N . ARG A 1 98 ? 16.185 2.741 0.205 1.00 91.88 98 ARG A N 1
ATOM 743 C CA . ARG A 1 98 ? 17.437 1.990 0.399 1.00 91.88 98 ARG A CA 1
ATOM 744 C C . ARG A 1 98 ? 17.815 1.195 -0.848 1.00 91.88 98 ARG A C 1
ATOM 746 O O . ARG A 1 98 ? 18.964 1.278 -1.283 1.00 91.88 98 ARG A O 1
ATOM 753 N N . ASP A 1 99 ? 16.857 0.497 -1.451 1.00 88.94 99 ASP A N 1
ATOM 754 C CA . ASP A 1 99 ? 17.085 -0.299 -2.661 1.00 88.94 99 ASP A CA 1
ATOM 755 C C . ASP A 1 99 ? 17.524 0.574 -3.842 1.00 88.94 99 ASP A C 1
ATOM 757 O O . ASP A 1 99 ? 18.462 0.228 -4.565 1.00 88.94 99 ASP A O 1
ATOM 761 N N . LEU A 1 100 ? 16.891 1.739 -4.021 1.00 86.81 100 LEU A N 1
ATOM 762 C CA . LEU A 1 100 ? 17.280 2.701 -5.050 1.00 86.81 100 LEU A CA 1
ATOM 763 C C . LEU A 1 100 ? 18.702 3.231 -4.818 1.00 86.81 100 LEU A C 1
ATOM 765 O O . LEU A 1 100 ? 19.481 3.330 -5.768 1.00 86.81 100 LEU A O 1
ATOM 769 N N . GLY A 1 101 ? 19.056 3.536 -3.566 1.00 89.25 101 GLY A N 1
ATOM 770 C CA . GLY A 1 101 ? 20.408 3.951 -3.191 1.00 89.25 101 GLY A CA 1
ATOM 771 C C . GLY A 1 101 ? 21.458 2.888 -3.523 1.00 89.25 101 GLY A C 1
ATOM 772 O O . GLY A 1 101 ? 22.459 3.196 -4.171 1.00 89.25 101 GLY A O 1
ATOM 773 N N . ALA A 1 1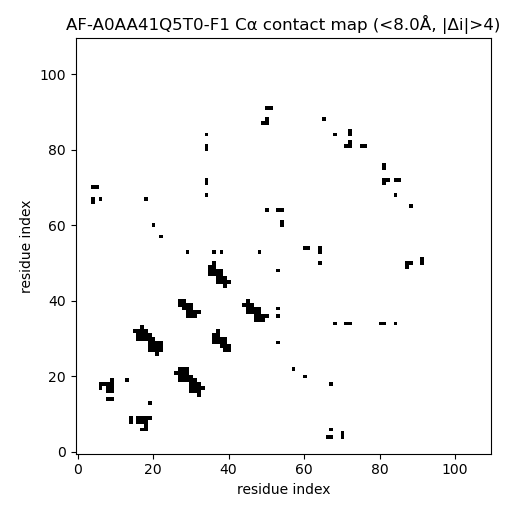02 ? 21.200 1.629 -3.162 1.00 90.25 102 ALA A N 1
ATOM 774 C CA . ALA A 1 102 ? 22.093 0.510 -3.459 1.00 90.25 102 ALA A CA 1
ATOM 775 C C . ALA A 1 102 ? 22.271 0.293 -4.973 1.00 90.25 102 ALA A C 1
ATOM 777 O O . ALA A 1 102 ? 23.397 0.154 -5.453 1.00 90.25 102 ALA A O 1
ATOM 778 N N . ARG A 1 103 ? 21.175 0.331 -5.745 1.00 90.50 103 ARG A N 1
ATOM 779 C CA . ARG A 1 103 ? 21.217 0.206 -7.214 1.00 90.50 103 ARG A CA 1
ATOM 780 C C . ARG A 1 103 ? 21.991 1.345 -7.868 1.00 90.50 103 ARG A C 1
ATOM 782 O O . ARG A 1 103 ? 22.760 1.104 -8.793 1.00 90.50 103 ARG A O 1
ATOM 789 N N . ARG A 1 104 ? 21.818 2.576 -7.382 1.00 90.50 104 ARG A N 1
ATOM 790 C CA . ARG A 1 104 ? 22.554 3.740 -7.887 1.00 90.50 104 ARG A CA 1
ATOM 791 C C . ARG A 1 104 ? 24.059 3.583 -7.682 1.00 90.50 104 ARG A C 1
ATOM 793 O O . ARG A 1 104 ? 24.808 3.847 -8.613 1.00 90.50 104 ARG A O 1
ATOM 800 N N . LEU A 1 105 ? 24.488 3.127 -6.504 1.00 90.19 105 LEU A N 1
ATOM 801 C CA . LEU A 1 105 ? 25.905 2.888 -6.215 1.00 90.19 105 LEU A CA 1
ATOM 802 C C . LEU A 1 105 ? 26.493 1.784 -7.103 1.00 90.19 105 LEU A C 1
ATOM 804 O O . LEU A 1 105 ? 27.593 1.948 -7.621 1.00 90.19 105 LEU A O 1
ATOM 808 N N . ALA A 1 106 ? 25.749 0.699 -7.336 1.00 88.56 106 ALA A N 1
ATOM 809 C CA . ALA A 1 106 ? 26.183 -0.380 -8.223 1.00 88.56 106 ALA A CA 1
ATOM 810 C C . ALA A 1 106 ? 26.382 0.094 -9.675 1.00 88.56 106 ALA A C 1
ATOM 812 O O . ALA A 1 106 ? 27.359 -0.278 -10.313 1.00 88.56 106 ALA A O 1
ATOM 813 N N . LEU A 1 107 ? 25.497 0.961 -10.180 1.00 88.88 107 LEU A N 1
ATOM 814 C CA . LEU A 1 107 ? 25.617 1.537 -11.525 1.00 88.88 107 LEU A CA 1
ATOM 815 C C . LEU A 1 107 ? 26.778 2.533 -11.666 1.00 88.88 107 LEU A C 1
ATOM 817 O O . LEU A 1 107 ? 27.225 2.768 -12.778 1.00 88.88 107 LEU A O 1
ATOM 821 N N . GLN A 1 108 ? 27.246 3.134 -10.568 1.00 86.69 108 GLN A N 1
ATOM 822 C CA . GLN A 1 108 ? 28.382 4.067 -10.566 1.00 86.69 108 GLN A CA 1
ATOM 823 C C . GLN A 1 108 ? 29.743 3.365 -10.420 1.00 86.69 108 GLN A C 1
ATOM 825 O O . GLN A 1 108 ? 30.775 4.010 -10.588 1.00 86.69 108 GLN A O 1
ATOM 830 N N . ALA A 1 109 ? 29.751 2.077 -10.065 1.00 76.25 109 ALA A N 1
ATOM 831 C CA . ALA A 1 109 ? 30.956 1.260 -9.912 1.00 76.25 109 ALA A CA 1
ATOM 832 C C . ALA A 1 109 ? 31.366 0.523 -11.208 1.00 76.25 109 ALA A C 1
ATOM 834 O O . ALA A 1 109 ? 32.368 -0.194 -11.209 1.00 76.25 109 ALA A O 1
ATOM 835 N N . HIS A 1 110 ? 30.593 0.699 -12.283 1.00 60.66 110 HIS A N 1
ATOM 836 C CA . HIS A 1 110 ? 30.822 0.185 -13.634 1.00 60.66 110 HIS A CA 1
ATOM 837 C C . HIS A 1 110 ? 31.006 1.343 -14.619 1.00 60.66 110 HIS A C 1
ATOM 839 O O . HIS A 1 110 ? 31.636 1.095 -15.670 1.00 60.66 110 HIS A O 1
#

Organism: NCBI:txid2908204

pLDDT: mean 89.18, std 8.16, range [48.97, 96.62]

Mean predicted aligned error: 5.09 Å

Foldseek 3Di:
DDDQDDADQDDDPLNQARHFDAAPVRHTAWGHHPLWIWGDDPPDDTHTDALLVVCVVHVVCNVVSVSVLVNVCVVCVPDPSNVVSVVSVVVSVVVVVVVVVVVVVVVVVD